Protein AF-A0A1X7UZT6-F1 (afdb_monomer_lite)

Secondary structure (DSSP, 8-state):
--PPPHHHHHHHHHHHHHHHHHHHHHHHHHHHHHHHHHHHHHHHHHHTT-----------STHHHHHHHHHHHHHHHHHHHHSTT--HHHHHHTS-HHHHHHHHHHHHHHHHHHHHHHHHHHSS-TTTSGGG-PPP-------TTS-HHHHHHHHHHHHHHHHH---

Sequence (167 aa):
MEGETMEEAFRHHREASIRSIENHFNKLQKLLEAERNCKKIVDARNEAGFTEELPDNKEDDEPELLGEIMEAVADIADMHINVPNLTLEQREAMLNVDQKKIFDKIKSHFISQKEHEDLLENESSRLLGLDNIKPLRMFISGVGGTGKLFLIEAIKCLVDDMASKKW

Radius of gyration: 27.35 Å; chains: 1; bounding box: 66×52×62 Å

Organism: Amphimedon queenslandica (NCBI:txid400682)

Structure (mmCIF, N/CA/C/O backbone):
data_AF-A0A1X7UZT6-F1
#
_entry.id   AF-A0A1X7UZT6-F1
#
loop_
_atom_site.group_PDB
_atom_site.id
_atom_site.type_symbol
_atom_site.label_atom_id
_atom_site.label_alt_id
_atom_site.label_comp_id
_atom_site.label_asym_id
_atom_site.label_entity_id
_atom_site.label_seq_id
_atom_site.pdbx_PDB_ins_code
_atom_site.Cartn_x
_atom_site.Cartn_y
_atom_site.Cartn_z
_atom_site.occupancy
_atom_site.B_iso_or_equiv
_atom_site.auth_seq_id
_atom_site.auth_comp_id
_atom_site.auth_asym_id
_atom_site.auth_atom_id
_atom_site.pdbx_PDB_model_num
ATOM 1 N N . MET A 1 1 ? -41.193 -18.472 28.430 1.00 48.81 1 MET A N 1
ATOM 2 C CA . MET A 1 1 ? -40.042 -18.299 27.527 1.00 48.81 1 MET A CA 1
ATOM 3 C C . MET A 1 1 ? -38.949 -19.162 28.127 1.00 48.81 1 MET A C 1
ATOM 5 O O . MET A 1 1 ? -38.377 -18.765 29.133 1.00 48.81 1 MET A O 1
ATOM 9 N N . GLU A 1 2 ? -38.812 -20.402 27.661 1.00 57.62 2 GLU A N 1
ATOM 10 C CA . GLU A 1 2 ? -37.729 -21.285 28.112 1.00 57.62 2 GLU A CA 1
ATOM 11 C C . GLU A 1 2 ? -36.440 -20.755 27.485 1.00 57.62 2 GLU A C 1
ATOM 13 O O . GLU A 1 2 ? -36.301 -20.734 26.265 1.00 57.62 2 GLU A O 1
ATOM 18 N N . GLY A 1 3 ? -35.577 -20.178 28.321 1.00 73.38 3 GLY A N 1
ATOM 19 C CA . GLY A 1 3 ? -34.262 -19.710 27.906 1.00 73.38 3 GLY A CA 1
ATOM 20 C C . GLY A 1 3 ? -33.333 -20.894 27.666 1.00 73.38 3 GLY A C 1
ATOM 21 O O . GLY A 1 3 ? -33.467 -21.931 28.312 1.00 73.38 3 GLY A O 1
ATOM 22 N N . GLU A 1 4 ? -32.402 -20.716 26.735 1.00 79.75 4 GLU A N 1
ATOM 23 C CA . GLU A 1 4 ? -31.349 -21.680 26.435 1.00 79.75 4 GLU A CA 1
ATOM 24 C C . GLU A 1 4 ? -30.581 -22.056 27.711 1.00 79.75 4 GLU A C 1
ATOM 26 O O . GLU A 1 4 ? -30.161 -21.188 28.486 1.00 79.75 4 GLU A O 1
ATOM 31 N N . THR A 1 5 ? -30.420 -23.357 27.952 1.00 87.62 5 THR A N 1
ATOM 32 C CA . THR A 1 5 ? -29.678 -23.838 29.118 1.00 87.62 5 THR A CA 1
ATOM 33 C C . THR A 1 5 ? -28.177 -23.603 28.927 1.00 87.62 5 THR A C 1
ATOM 35 O O . THR A 1 5 ? -27.663 -23.592 27.808 1.00 87.62 5 THR A O 1
ATOM 38 N N . MET A 1 6 ? -27.425 -23.437 30.019 1.00 87.62 6 MET A N 1
ATOM 39 C CA . MET A 1 6 ? -25.965 -23.252 29.945 1.00 87.62 6 MET A CA 1
ATOM 40 C C . MET A 1 6 ? -25.275 -24.401 29.182 1.00 87.62 6 MET A C 1
ATOM 42 O O . MET A 1 6 ? -24.295 -24.185 28.470 1.00 87.62 6 MET A O 1
ATOM 46 N N . GLU A 1 7 ? -25.809 -25.617 29.290 1.00 87.62 7 GLU A N 1
ATOM 47 C CA . GLU A 1 7 ? -25.311 -26.803 28.590 1.00 87.62 7 GLU A CA 1
ATOM 48 C C . GLU A 1 7 ? -25.601 -26.770 27.081 1.00 87.62 7 GLU A C 1
ATOM 50 O O . GLU A 1 7 ? -24.761 -27.217 26.296 1.00 87.62 7 GLU A O 1
ATOM 55 N N . GLU A 1 8 ? -26.741 -26.211 26.657 1.00 91.50 8 GLU A N 1
ATOM 56 C CA . GLU A 1 8 ? -27.024 -25.919 25.243 1.00 91.50 8 GLU A CA 1
ATOM 57 C C . GLU A 1 8 ? -26.002 -24.940 24.665 1.00 91.50 8 GLU A C 1
ATOM 59 O O . GLU A 1 8 ? -25.386 -25.234 23.639 1.00 91.50 8 GLU A O 1
ATOM 64 N N . ALA A 1 9 ? -25.766 -23.821 25.354 1.00 88.19 9 ALA A N 1
ATOM 65 C CA . ALA A 1 9 ? -24.875 -22.776 24.864 1.00 88.19 9 ALA A CA 1
ATOM 66 C C . ALA A 1 9 ? -23.437 -23.302 24.687 1.00 88.19 9 ALA A C 1
ATOM 68 O O . ALA A 1 9 ? -22.784 -23.059 23.665 1.00 88.19 9 ALA A O 1
ATOM 69 N N . PHE A 1 10 ? -22.952 -24.103 25.644 1.00 90.88 10 PHE A N 1
ATOM 70 C CA . PHE A 1 10 ? -21.650 -24.771 25.542 1.00 90.88 10 PHE A CA 1
ATOM 71 C C . PHE A 1 10 ? -21.593 -25.788 24.396 1.00 90.88 10 PHE A C 1
ATOM 73 O O . PHE A 1 10 ? -20.589 -25.859 23.679 1.00 90.88 10 PHE A O 1
ATOM 80 N N . ARG A 1 11 ? -22.663 -26.566 24.192 1.00 94.38 11 ARG A N 1
ATOM 81 C CA . ARG A 1 11 ? -22.772 -27.517 23.078 1.00 94.38 11 ARG A CA 1
ATOM 82 C C . ARG A 1 11 ? -22.716 -26.793 21.731 1.00 94.38 11 ARG A C 1
ATOM 84 O O . ARG A 1 11 ? -21.903 -27.169 20.886 1.00 94.38 11 ARG A O 1
ATOM 91 N N . HIS A 1 12 ? -23.479 -25.717 21.558 1.00 93.06 12 HIS A N 1
ATOM 92 C CA . HIS A 1 12 ? -23.482 -24.927 20.326 1.00 93.06 12 HIS A CA 1
ATOM 93 C C . HIS A 1 12 ? -22.129 -24.269 20.037 1.00 93.06 12 HIS A C 1
ATOM 95 O O . HIS A 1 12 ? -21.656 -24.311 18.897 1.00 93.06 12 HIS A O 1
ATOM 101 N N . HIS A 1 13 ? -21.458 -23.733 21.060 1.00 93.62 13 HIS A N 1
ATOM 102 C CA . HIS A 1 13 ? -20.110 -23.183 20.912 1.00 93.62 13 HIS A CA 1
ATOM 103 C C . HIS A 1 13 ? -19.093 -24.248 20.471 1.00 93.62 13 HIS A C 1
ATOM 105 O O . HIS A 1 13 ? -18.277 -24.014 19.571 1.00 93.62 13 HIS A O 1
ATOM 111 N N . ARG A 1 14 ? -19.167 -25.448 21.062 1.00 94.44 14 ARG A N 1
ATOM 112 C CA . ARG A 1 14 ? -18.297 -26.573 20.703 1.00 94.44 14 ARG A CA 1
ATOM 113 C C . ARG A 1 14 ? -18.527 -27.024 19.262 1.00 94.44 14 ARG A C 1
ATOM 115 O O . ARG A 1 14 ? -17.563 -27.210 18.526 1.00 94.44 14 ARG A O 1
ATOM 122 N N . GLU A 1 15 ? -19.778 -27.149 18.834 1.00 95.31 15 GLU A N 1
ATOM 123 C CA . GLU A 1 15 ? -20.117 -27.511 17.454 1.00 95.31 15 GLU A CA 1
ATOM 124 C C . GLU A 1 15 ? -19.663 -26.458 16.439 1.00 95.31 15 GLU A C 1
ATOM 126 O O . GLU A 1 15 ? -19.127 -26.803 15.388 1.00 95.31 15 GLU A O 1
ATOM 131 N N . ALA A 1 16 ? -19.843 -25.169 16.742 1.00 94.00 16 ALA A N 1
ATOM 132 C CA . ALA A 1 16 ? -19.358 -24.089 15.886 1.00 94.00 16 ALA A CA 1
ATOM 133 C C . ALA A 1 16 ? -17.827 -24.120 15.749 1.00 94.00 16 ALA A C 1
ATOM 135 O O . ALA A 1 16 ? -17.299 -23.960 14.647 1.00 94.00 16 ALA A O 1
ATOM 136 N N . SER A 1 17 ? -17.125 -24.402 16.848 1.00 92.19 17 SER A N 1
ATOM 137 C CA . SER A 1 17 ? -15.667 -24.540 16.862 1.00 92.19 17 SER A CA 1
ATOM 138 C C . SER A 1 17 ? -15.197 -25.733 16.024 1.00 92.19 17 SER A C 1
ATOM 140 O O . SER A 1 17 ? -14.279 -25.587 15.220 1.00 92.19 17 SER A O 1
ATOM 142 N N . ILE A 1 18 ? -15.865 -26.887 16.135 1.00 95.12 18 ILE A N 1
ATOM 143 C CA . ILE A 1 18 ? -15.567 -28.080 15.322 1.00 95.12 18 ILE A CA 1
ATOM 144 C C . ILE A 1 18 ? -15.777 -27.785 13.832 1.00 95.12 18 ILE A C 1
ATOM 146 O O . ILE A 1 18 ? -14.870 -28.017 13.036 1.00 95.12 18 ILE A O 1
ATOM 150 N N . ARG A 1 19 ? -16.917 -27.186 13.462 1.00 95.38 19 ARG A N 1
ATOM 151 C CA . ARG A 1 19 ? -17.209 -26.805 12.068 1.00 95.38 19 ARG A CA 1
ATOM 152 C C . ARG A 1 19 ? -16.162 -25.847 11.495 1.00 95.38 19 ARG A C 1
ATOM 154 O O . ARG A 1 19 ? -15.776 -25.962 10.332 1.00 95.38 19 ARG A O 1
ATOM 161 N N . SER A 1 20 ? -15.690 -24.900 12.306 1.00 92.31 20 SER A N 1
ATOM 162 C CA . SER A 1 20 ? -14.619 -23.982 11.913 1.00 92.31 20 SER A CA 1
ATOM 163 C C . SER A 1 20 ? -13.317 -24.738 11.621 1.00 92.31 20 SER A C 1
ATOM 165 O O . SER A 1 20 ? -12.722 -24.560 10.555 1.00 92.31 20 SER A O 1
ATOM 167 N N . ILE A 1 21 ? -12.914 -25.646 12.517 1.00 95.00 21 ILE A N 1
ATOM 168 C CA . ILE A 1 21 ? -11.703 -26.467 12.363 1.00 95.00 21 ILE A CA 1
ATOM 169 C C . ILE A 1 21 ? -11.785 -27.342 11.107 1.00 95.00 21 ILE A C 1
ATOM 171 O O . ILE A 1 21 ? -10.839 -27.360 10.321 1.00 95.00 21 ILE A O 1
ATOM 175 N N . GLU A 1 22 ? -12.913 -28.013 10.870 1.00 96.00 22 GLU A N 1
ATOM 176 C CA . GLU A 1 22 ? -13.129 -28.835 9.670 1.00 96.00 22 GLU A CA 1
ATOM 177 C C . GLU A 1 22 ? -13.001 -28.014 8.381 1.00 96.00 22 GLU A C 1
ATOM 179 O O . GLU A 1 22 ? -12.362 -28.440 7.417 1.00 96.00 22 GLU A O 1
ATOM 184 N N . ASN A 1 23 ? -13.546 -26.796 8.364 1.00 94.62 23 ASN A N 1
ATOM 185 C CA . ASN A 1 23 ? -13.421 -25.902 7.218 1.00 94.62 23 ASN A CA 1
ATOM 186 C C . ASN A 1 23 ? -11.959 -25.498 6.960 1.00 94.62 23 ASN A C 1
ATOM 188 O O . ASN A 1 23 ? -11.495 -25.522 5.817 1.00 94.62 23 ASN A O 1
ATOM 192 N N . HIS A 1 24 ? -11.211 -25.150 8.010 1.00 95.50 24 HIS A N 1
ATOM 193 C CA . HIS A 1 24 ? -9.784 -24.847 7.890 1.00 95.50 24 HIS A CA 1
ATOM 194 C C . HIS A 1 24 ? -8.982 -26.059 7.406 1.00 95.50 24 HIS A C 1
ATOM 196 O O . HIS A 1 24 ? -8.153 -25.923 6.504 1.00 95.50 24 HIS A O 1
ATOM 202 N N . PHE A 1 25 ? -9.276 -27.246 7.932 1.00 95.19 25 PHE A N 1
ATOM 203 C CA . PHE A 1 25 ? -8.637 -28.491 7.522 1.00 95.19 25 PHE A CA 1
ATOM 204 C C . PHE A 1 25 ? -8.870 -28.797 6.035 1.00 95.19 25 PHE A C 1
ATOM 206 O O . PHE A 1 25 ? -7.917 -29.065 5.304 1.00 95.19 25 PHE A O 1
ATOM 213 N N . ASN A 1 26 ? -10.101 -28.637 5.544 1.00 96.56 26 ASN A N 1
ATOM 214 C CA . ASN A 1 26 ? -10.427 -28.822 4.126 1.00 96.56 26 ASN A CA 1
ATOM 215 C C . ASN A 1 26 ? -9.677 -27.838 3.210 1.00 96.56 26 ASN A C 1
ATOM 217 O O . ASN A 1 26 ? -9.270 -28.198 2.104 1.00 96.56 26 ASN A O 1
ATOM 221 N N . LYS A 1 27 ? -9.465 -26.589 3.650 1.00 95.88 27 LYS A N 1
ATOM 222 C CA . LYS A 1 27 ? -8.655 -25.612 2.900 1.00 95.88 27 LYS A CA 1
ATOM 223 C C . LYS A 1 27 ? -7.185 -26.026 2.840 1.00 95.88 27 LYS A C 1
ATOM 225 O O . LYS A 1 27 ? -6.583 -25.946 1.772 1.00 95.88 27 LYS A O 1
ATOM 230 N N . LEU A 1 28 ? -6.628 -26.504 3.954 1.00 95.81 28 LEU A N 1
ATOM 231 C CA . LEU A 1 28 ? -5.251 -27.001 4.009 1.00 95.81 28 LEU A CA 1
ATOM 232 C C . LEU A 1 28 ? -5.049 -28.229 3.114 1.00 95.81 28 LEU A C 1
ATOM 234 O O . LEU A 1 28 ? -4.042 -28.308 2.418 1.00 95.81 28 LEU A O 1
ATOM 238 N N . GLN A 1 29 ? -6.021 -29.143 3.054 1.00 96.75 29 GLN A N 1
ATOM 239 C CA . GLN A 1 29 ? -5.960 -30.286 2.137 1.00 96.75 29 GLN A CA 1
ATOM 240 C C . GLN A 1 29 ? -5.887 -29.852 0.667 1.00 96.75 29 GLN A C 1
ATOM 242 O O . GLN A 1 29 ? -5.052 -30.361 -0.078 1.00 96.75 29 GLN A O 1
ATOM 247 N N . LYS A 1 30 ? -6.699 -28.867 0.259 1.00 97.00 30 LYS A N 1
ATOM 248 C CA . LYS A 1 30 ? -6.659 -28.322 -1.110 1.00 97.00 30 LYS A CA 1
ATOM 249 C C . LYS A 1 30 ? -5.322 -27.651 -1.435 1.00 97.00 30 LYS A C 1
ATOM 251 O O . LYS A 1 30 ? -4.828 -27.797 -2.549 1.00 97.00 30 LYS A O 1
ATOM 256 N N . LEU A 1 31 ? -4.730 -26.939 -0.473 1.00 96.75 31 LEU A N 1
ATOM 257 C CA . LEU A 1 31 ? -3.403 -26.334 -0.635 1.00 96.75 31 LEU A CA 1
ATOM 258 C C . LEU A 1 31 ? -2.313 -27.396 -0.802 1.00 96.75 31 LEU A C 1
ATOM 260 O O . LEU A 1 31 ? -1.492 -27.282 -1.707 1.00 96.75 31 LEU A O 1
ATOM 264 N N . LEU A 1 32 ? -2.346 -28.454 0.010 1.00 96.06 32 LEU A N 1
ATOM 265 C CA . LEU A 1 32 ? -1.390 -29.558 -0.083 1.00 96.06 32 LEU A CA 1
ATOM 266 C C . LEU A 1 32 ? -1.486 -30.287 -1.433 1.00 96.06 32 LEU A C 1
ATOM 268 O O . LEU A 1 32 ? -0.485 -30.731 -1.992 1.00 96.06 32 LEU A O 1
ATOM 272 N N . GLU A 1 33 ? -2.693 -30.411 -1.981 1.00 97.44 33 GLU A N 1
ATOM 273 C CA . GLU A 1 33 ? -2.894 -30.988 -3.308 1.00 97.44 33 GLU A CA 1
ATOM 274 C C . GLU A 1 33 ? -2.361 -30.080 -4.425 1.00 97.44 33 GLU A C 1
ATOM 276 O O . GLU A 1 33 ? -1.687 -30.562 -5.337 1.00 97.44 33 GLU A O 1
ATOM 281 N N . ALA A 1 34 ? -2.572 -28.765 -4.319 1.00 95.31 34 ALA A N 1
ATOM 282 C CA . ALA A 1 34 ? -1.988 -27.795 -5.243 1.00 95.31 34 ALA A CA 1
ATOM 283 C C . ALA A 1 34 ? -0.449 -27.821 -5.207 1.00 95.31 34 ALA A C 1
ATOM 285 O O . ALA A 1 34 ? 0.183 -27.853 -6.260 1.00 95.31 34 ALA A O 1
ATOM 286 N N . GLU A 1 35 ? 0.155 -27.896 -4.019 1.00 96.69 35 GLU A N 1
ATOM 287 C CA . GLU A 1 35 ? 1.607 -28.013 -3.848 1.00 96.69 35 GLU A CA 1
ATOM 288 C C . GLU A 1 35 ? 2.162 -29.269 -4.538 1.00 96.69 35 GLU A C 1
ATOM 290 O O . GLU A 1 35 ? 3.127 -29.194 -5.304 1.00 96.69 35 GLU A O 1
ATOM 295 N N . ARG A 1 36 ? 1.515 -30.425 -4.339 1.00 97.12 36 ARG A N 1
ATOM 296 C CA . ARG A 1 36 ? 1.894 -31.677 -5.016 1.00 97.12 36 ARG A CA 1
ATOM 297 C C . ARG A 1 36 ? 1.790 -31.563 -6.533 1.00 97.12 36 ARG A C 1
ATOM 299 O O . ARG A 1 36 ? 2.636 -32.110 -7.237 1.00 97.12 36 ARG A O 1
ATOM 306 N N . ASN A 1 37 ? 0.773 -30.871 -7.041 1.00 96.06 37 ASN A N 1
ATOM 307 C CA . ASN A 1 37 ? 0.610 -30.659 -8.476 1.00 96.06 37 ASN A CA 1
ATOM 308 C C . ASN A 1 37 ? 1.702 -29.741 -9.040 1.00 96.06 37 ASN A C 1
ATOM 310 O O . ASN A 1 37 ? 2.290 -30.078 -10.065 1.00 96.06 37 ASN A O 1
ATOM 314 N N . CYS A 1 38 ? 2.049 -28.651 -8.347 1.00 93.12 38 CYS A N 1
ATOM 315 C CA . CYS A 1 38 ? 3.181 -27.799 -8.723 1.00 93.12 38 CYS A CA 1
ATOM 316 C C . CYS A 1 38 ? 4.492 -28.589 -8.756 1.00 93.12 38 CYS A C 1
ATOM 318 O O . CYS A 1 38 ? 5.248 -28.480 -9.718 1.00 93.12 38 CYS A O 1
ATOM 320 N N . LYS A 1 39 ? 4.733 -29.435 -7.749 1.00 95.06 39 LYS A N 1
ATOM 321 C CA . LYS A 1 39 ? 5.928 -30.281 -7.703 1.00 95.06 39 LYS A CA 1
ATOM 322 C C . LYS A 1 39 ? 6.024 -31.215 -8.912 1.00 95.06 39 LYS A C 1
ATOM 324 O O . LYS A 1 39 ? 7.064 -31.247 -9.553 1.00 95.06 39 LYS A O 1
ATOM 329 N N . LYS A 1 40 ? 4.928 -31.882 -9.294 1.00 95.19 40 LYS A N 1
ATOM 330 C CA . LYS A 1 40 ? 4.894 -32.725 -10.506 1.00 95.19 40 LYS A CA 1
ATOM 331 C C . LYS A 1 40 ? 5.237 -31.949 -11.779 1.00 95.19 40 LYS A C 1
ATOM 333 O O . LYS A 1 40 ? 5.902 -32.495 -12.648 1.00 95.19 40 LYS A O 1
ATOM 338 N N . ILE A 1 41 ? 4.786 -30.698 -11.900 1.00 92.19 41 ILE A N 1
ATOM 339 C CA . ILE A 1 41 ? 5.097 -29.845 -13.059 1.00 92.19 41 ILE A CA 1
ATOM 340 C C . ILE A 1 41 ? 6.588 -29.495 -13.085 1.00 92.19 41 ILE A C 1
ATOM 342 O O . ILE A 1 41 ? 7.212 -29.557 -14.141 1.00 92.19 41 ILE A O 1
ATOM 346 N N . VAL A 1 42 ? 7.161 -29.146 -11.931 1.00 88.69 42 VAL A N 1
ATOM 347 C CA . VAL A 1 42 ? 8.595 -28.846 -11.806 1.00 88.69 42 VAL A CA 1
ATOM 348 C C . VAL A 1 42 ? 9.438 -30.078 -12.125 1.00 88.69 42 VAL A C 1
ATOM 350 O O . VAL A 1 42 ? 10.370 -29.984 -12.919 1.00 88.69 42 VAL A O 1
ATOM 353 N N . ASP A 1 43 ? 9.081 -31.234 -11.569 1.00 92.56 43 ASP A N 1
ATOM 354 C CA . ASP A 1 43 ? 9.783 -32.493 -11.814 1.00 92.56 43 ASP A CA 1
ATOM 355 C C . ASP A 1 43 ? 9.701 -32.876 -13.303 1.00 92.56 43 ASP A C 1
ATOM 357 O O . ASP A 1 43 ? 10.728 -33.139 -13.922 1.00 92.56 43 ASP A O 1
ATOM 361 N N . ALA A 1 44 ? 8.518 -32.779 -13.924 1.00 90.00 44 ALA A N 1
ATOM 362 C CA . ALA A 1 44 ? 8.343 -33.036 -15.355 1.00 90.00 44 ALA A CA 1
ATOM 363 C C . ALA A 1 44 ? 9.134 -32.060 -16.244 1.00 90.00 44 ALA A C 1
ATOM 365 O O . ALA A 1 44 ? 9.669 -32.470 -17.270 1.00 90.00 44 ALA A O 1
ATOM 366 N N . ARG A 1 45 ? 9.245 -30.778 -15.865 1.00 85.44 45 ARG A N 1
ATOM 367 C CA . ARG A 1 45 ? 10.081 -29.792 -16.576 1.00 85.44 45 ARG A CA 1
ATOM 368 C C . ARG A 1 45 ? 11.560 -30.175 -16.523 1.00 85.44 45 ARG A C 1
ATOM 370 O O . ARG A 1 45 ? 12.250 -30.069 -17.534 1.00 85.44 45 ARG A O 1
ATOM 377 N N . ASN A 1 46 ? 12.027 -30.603 -15.354 1.00 84.38 46 ASN A N 1
ATOM 378 C CA . ASN A 1 46 ? 13.414 -31.007 -15.147 1.00 84.38 46 ASN A CA 1
ATOM 379 C C . ASN A 1 46 ? 13.731 -32.319 -15.888 1.00 84.38 46 ASN A C 1
ATOM 381 O O . ASN A 1 46 ? 14.794 -32.434 -16.490 1.00 84.38 46 ASN A O 1
ATOM 385 N N . GLU A 1 47 ? 12.803 -33.282 -15.900 1.00 85.31 47 GLU A N 1
ATOM 386 C CA . GLU A 1 47 ? 12.939 -34.542 -16.647 1.00 85.31 47 GLU A CA 1
ATOM 387 C C . GLU A 1 47 ? 12.842 -34.357 -18.167 1.00 85.31 47 GLU A C 1
ATOM 389 O O . GLU A 1 47 ? 13.537 -35.046 -18.911 1.00 85.31 47 GLU A O 1
ATOM 394 N N . ALA A 1 48 ? 12.029 -33.409 -18.646 1.00 78.06 48 ALA A N 1
ATOM 395 C CA . ALA A 1 48 ? 11.889 -33.093 -20.070 1.00 78.06 48 ALA A CA 1
ATOM 396 C C . ALA A 1 48 ? 13.144 -32.446 -20.688 1.00 78.06 48 ALA A C 1
ATOM 398 O O . ALA A 1 48 ? 13.122 -32.082 -21.862 1.00 78.06 48 ALA A O 1
ATOM 399 N N . GLY A 1 49 ? 14.233 -32.297 -19.925 1.00 60.97 49 GLY A N 1
ATOM 400 C CA . GLY A 1 49 ? 15.500 -31.803 -20.448 1.00 60.97 49 GLY A CA 1
ATOM 401 C C . GLY A 1 49 ? 15.425 -30.353 -20.913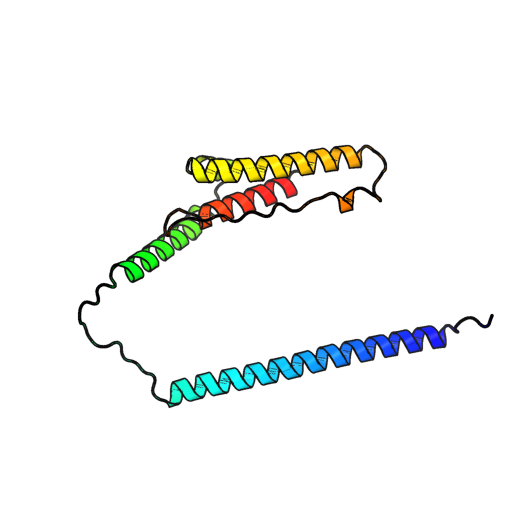 1.00 60.97 49 GLY A C 1
ATOM 402 O O . GLY A 1 49 ? 16.181 -29.974 -21.802 1.00 60.97 49 GLY A O 1
ATOM 403 N N . PHE A 1 50 ? 14.571 -29.518 -20.299 1.00 52.19 50 PHE A N 1
ATOM 404 C CA . PHE A 1 50 ? 14.678 -28.054 -20.397 1.00 52.19 50 PHE A CA 1
ATOM 405 C C . PHE A 1 50 ? 15.931 -27.550 -19.649 1.00 52.19 50 PHE A C 1
ATOM 407 O O . PHE A 1 50 ? 15.878 -26.650 -18.815 1.00 52.19 50 PHE A O 1
ATOM 414 N N . THR A 1 51 ? 17.079 -28.151 -19.945 1.00 55.50 51 THR A N 1
ATOM 415 C CA . THR A 1 51 ? 18.364 -27.477 -20.022 1.00 55.50 51 THR A CA 1
ATOM 416 C C . THR A 1 51 ? 18.392 -26.794 -21.381 1.00 55.50 51 THR A C 1
ATOM 418 O O . THR A 1 51 ? 18.999 -27.287 -22.330 1.00 55.50 51 THR A O 1
ATOM 421 N N . GLU A 1 52 ? 17.679 -25.679 -21.507 1.00 55.41 52 GLU A N 1
ATOM 422 C CA . GLU A 1 52 ? 18.091 -24.699 -22.501 1.00 55.41 52 GLU A CA 1
ATOM 423 C C . GLU A 1 52 ? 19.431 -24.164 -21.980 1.00 55.41 52 GLU A C 1
ATOM 425 O O . GLU A 1 52 ? 19.491 -23.250 -21.159 1.00 55.41 52 GLU A O 1
ATOM 430 N N . GLU A 1 53 ? 20.519 -24.853 -22.341 1.00 54.25 53 GLU A N 1
ATOM 431 C CA . GLU A 1 53 ? 21.807 -24.187 -22.444 1.00 54.25 53 GLU A CA 1
ATOM 432 C C . GLU A 1 53 ? 21.562 -23.012 -23.383 1.00 54.25 53 GLU A C 1
ATOM 434 O O . GLU A 1 53 ? 21.129 -23.203 -24.523 1.00 54.25 53 GLU A O 1
ATOM 439 N N . LEU A 1 54 ? 21.735 -21.803 -22.846 1.00 56.47 54 LEU A N 1
ATOM 440 C CA . LEU A 1 54 ? 21.634 -20.560 -23.596 1.00 56.47 54 LEU A CA 1
ATOM 441 C C . LEU A 1 54 ? 22.364 -20.738 -24.936 1.00 56.47 54 LEU A C 1
ATOM 443 O O . LEU A 1 54 ? 23.526 -21.160 -24.920 1.00 56.47 54 LEU A O 1
ATOM 447 N N . PRO A 1 55 ? 21.719 -20.464 -26.083 1.00 53.75 55 PRO A N 1
ATOM 448 C CA . PRO A 1 55 ? 22.404 -20.547 -27.357 1.00 53.75 55 PRO A CA 1
ATOM 449 C C . PRO A 1 55 ? 23.578 -19.567 -27.340 1.00 53.75 55 PRO A C 1
ATOM 451 O O . PRO A 1 55 ? 23.410 -18.374 -27.095 1.00 53.75 55 PRO A O 1
ATOM 454 N N . ASP A 1 56 ? 24.767 -20.110 -27.583 1.00 52.88 56 ASP A N 1
ATOM 455 C CA . ASP A 1 56 ? 26.024 -19.382 -27.698 1.00 52.88 56 ASP A CA 1
ATOM 456 C C . ASP A 1 56 ? 25.868 -1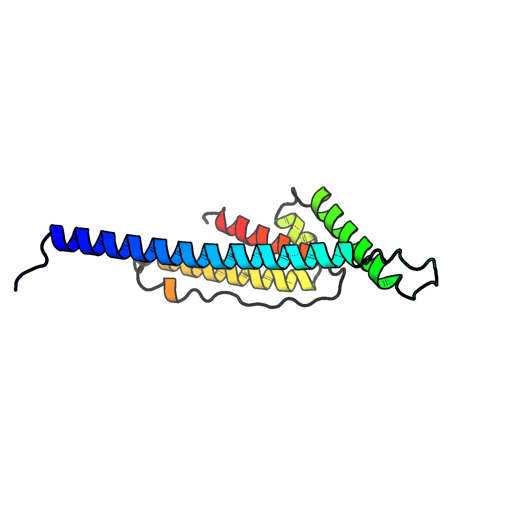8.302 -28.789 1.00 52.88 56 ASP A C 1
ATOM 458 O O . ASP A 1 56 ? 25.773 -18.587 -29.984 1.00 52.88 56 ASP A O 1
ATOM 462 N N . ASN A 1 57 ? 25.779 -17.056 -28.331 1.00 61.31 57 ASN A N 1
ATOM 463 C CA . ASN A 1 57 ? 26.147 -15.812 -28.998 1.00 61.31 57 ASN A CA 1
ATOM 464 C C . ASN A 1 57 ? 25.674 -15.682 -30.452 1.00 61.31 57 ASN A C 1
ATOM 466 O O . ASN A 1 57 ? 26.427 -15.871 -31.413 1.00 61.31 57 ASN A O 1
ATOM 470 N N . LYS A 1 58 ? 24.460 -15.171 -30.623 1.00 56.88 58 LYS A N 1
ATOM 471 C CA . LYS A 1 58 ? 24.299 -14.050 -31.550 1.00 56.88 58 LYS A CA 1
ATOM 472 C C . LYS A 1 58 ? 23.880 -12.877 -30.696 1.00 56.88 58 LYS A C 1
ATOM 474 O O . LYS A 1 58 ? 22.982 -13.056 -29.886 1.00 56.88 58 LYS A O 1
ATOM 479 N N . GLU A 1 59 ? 24.622 -11.775 -30.803 1.00 56.41 59 GLU A N 1
ATOM 480 C CA . GLU A 1 59 ? 24.306 -10.493 -30.172 1.00 56.41 59 GLU A CA 1
ATOM 481 C C . GLU A 1 59 ? 22.835 -10.196 -30.449 1.00 56.41 59 GLU A C 1
ATOM 483 O O . GLU A 1 59 ? 22.466 -9.793 -31.549 1.00 56.41 59 GLU A O 1
ATOM 488 N N . ASP A 1 60 ? 22.002 -10.545 -29.476 1.00 48.47 60 ASP A N 1
ATOM 489 C CA . ASP A 1 60 ? 20.617 -10.145 -29.433 1.00 48.47 60 ASP A CA 1
ATOM 490 C C . ASP A 1 60 ? 20.645 -8.674 -29.041 1.00 48.47 60 ASP A C 1
ATOM 492 O O . ASP A 1 60 ? 21.450 -8.268 -28.194 1.00 48.47 60 ASP A O 1
ATOM 496 N N . ASP A 1 61 ? 19.771 -7.877 -29.639 1.00 56.41 61 ASP A N 1
ATOM 497 C CA . ASP A 1 61 ? 19.604 -6.449 -29.352 1.00 56.41 61 ASP A CA 1
ATOM 498 C C . ASP A 1 61 ? 19.017 -6.207 -27.935 1.00 56.41 61 ASP A C 1
ATOM 500 O O . ASP A 1 61 ? 18.402 -5.183 -27.654 1.00 56.41 61 ASP A O 1
ATOM 504 N N . GLU A 1 62 ? 19.258 -7.129 -26.997 1.00 54.91 62 GLU A N 1
ATOM 505 C CA . GLU A 1 62 ? 18.890 -7.087 -25.588 1.00 54.91 62 GLU A CA 1
ATOM 506 C C . GLU A 1 62 ? 19.995 -6.574 -24.614 1.00 54.91 62 GLU A C 1
ATOM 508 O O . GLU A 1 62 ? 19.986 -6.951 -23.438 1.00 54.91 62 GLU A O 1
ATOM 513 N N . PRO A 1 63 ? 20.942 -5.673 -24.987 1.00 54.22 63 PRO A N 1
ATOM 514 C CA . PRO A 1 63 ? 21.701 -4.915 -23.989 1.00 54.22 63 PRO A CA 1
ATOM 515 C C . PRO A 1 63 ? 20.803 -4.058 -23.087 1.00 54.22 63 PRO A C 1
ATOM 517 O O . PRO A 1 63 ? 21.188 -3.765 -21.957 1.00 54.22 63 PRO A O 1
ATOM 520 N N . GLU A 1 64 ? 19.621 -3.650 -23.568 1.00 59.62 64 GLU A N 1
ATOM 521 C CA . GLU A 1 64 ? 18.704 -2.783 -22.819 1.00 59.62 64 GLU A CA 1
ATOM 522 C C . GLU A 1 64 ? 18.107 -3.495 -21.603 1.00 59.62 64 GLU A C 1
ATOM 524 O O . GLU A 1 64 ? 18.179 -2.951 -20.507 1.00 59.62 64 GLU A O 1
ATOM 529 N N . LEU A 1 65 ? 17.615 -4.734 -21.727 1.00 62.38 65 LEU A N 1
ATOM 530 C CA . LEU A 1 65 ? 16.981 -5.417 -20.591 1.00 62.38 65 LEU A CA 1
ATOM 531 C C . LEU A 1 65 ? 18.003 -5.833 -19.526 1.00 62.38 65 LEU A C 1
ATOM 533 O O . LEU A 1 65 ? 17.761 -5.674 -18.331 1.00 62.38 65 LEU A O 1
ATOM 537 N N . LEU A 1 66 ? 19.161 -6.355 -19.942 1.00 64.62 66 LEU A N 1
ATOM 538 C CA . LEU A 1 66 ? 20.223 -6.722 -19.006 1.00 64.62 66 LEU A CA 1
ATOM 539 C C . LEU A 1 66 ? 20.831 -5.478 -18.344 1.00 64.62 66 LEU A C 1
ATOM 541 O O . LEU A 1 66 ? 21.095 -5.502 -17.142 1.00 64.62 66 LEU A O 1
ATOM 545 N N . GLY A 1 67 ? 20.996 -4.388 -19.100 1.00 72.12 67 GLY A N 1
ATOM 546 C CA . GLY A 1 67 ? 21.397 -3.084 -18.577 1.00 72.12 67 GLY A CA 1
ATOM 547 C C . GLY A 1 67 ? 20.400 -2.549 -17.550 1.00 72.12 67 GLY A C 1
ATOM 548 O O . GLY A 1 67 ? 20.805 -2.202 -16.443 1.00 72.12 67 GLY A O 1
ATOM 549 N N . GLU A 1 68 ? 19.103 -2.590 -17.858 1.00 69.12 68 GLU A N 1
ATOM 550 C CA . GLU A 1 68 ? 18.020 -2.194 -16.949 1.00 69.12 68 GLU A CA 1
ATOM 551 C C . GLU A 1 68 ? 17.965 -3.066 -15.685 1.00 69.12 68 GLU A C 1
ATOM 553 O O . GLU A 1 68 ? 17.739 -2.555 -14.587 1.00 69.12 68 GLU A O 1
ATOM 558 N N . ILE A 1 69 ? 18.194 -4.380 -15.801 1.00 71.19 69 ILE A N 1
ATOM 559 C CA . ILE A 1 69 ? 18.245 -5.294 -14.650 1.00 71.19 69 ILE A CA 1
ATOM 560 C C . ILE A 1 69 ? 19.471 -4.995 -13.788 1.00 71.19 69 ILE A C 1
ATOM 562 O O . ILE A 1 69 ? 19.357 -4.948 -12.564 1.00 71.19 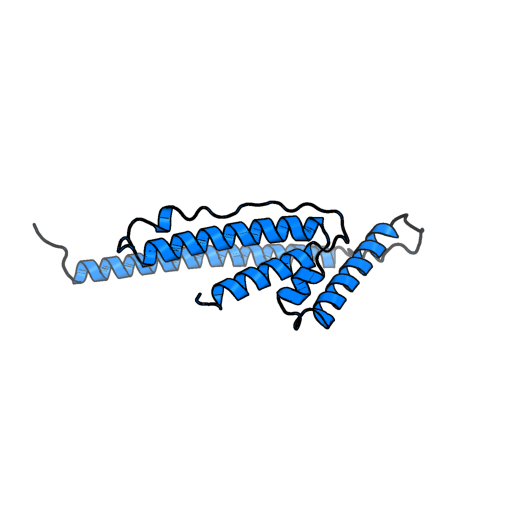69 ILE A O 1
ATOM 566 N N . MET A 1 70 ? 20.637 -4.783 -14.396 1.00 74.38 70 MET A N 1
ATOM 567 C CA . MET A 1 70 ? 21.859 -4.449 -13.664 1.00 74.38 70 MET A CA 1
ATOM 568 C C . MET A 1 70 ? 21.753 -3.084 -12.981 1.00 74.38 70 MET A C 1
ATOM 570 O O . MET A 1 70 ? 22.187 -2.956 -11.838 1.00 74.38 70 MET A O 1
ATOM 574 N N . GLU A 1 71 ? 21.132 -2.099 -13.628 1.00 76.19 71 GLU A N 1
ATOM 575 C CA . GLU A 1 71 ? 20.848 -0.785 -13.050 1.00 76.19 71 GLU A CA 1
ATOM 576 C C . GLU A 1 71 ? 19.845 -0.897 -11.896 1.00 76.19 71 GLU A C 1
ATOM 578 O O . GLU A 1 71 ? 20.119 -0.412 -10.804 1.00 76.19 71 GLU A O 1
ATOM 583 N N . ALA A 1 72 ? 18.752 -1.651 -12.057 1.00 70.00 72 ALA A N 1
ATOM 584 C CA . ALA A 1 72 ? 17.800 -1.903 -10.976 1.00 70.00 72 ALA A CA 1
ATOM 585 C C . ALA A 1 72 ? 18.431 -2.663 -9.793 1.00 70.00 72 ALA A C 1
ATOM 587 O O . ALA A 1 72 ? 18.110 -2.390 -8.637 1.00 70.00 72 ALA A O 1
ATOM 588 N N . VAL A 1 73 ? 19.336 -3.612 -10.050 1.00 69.81 73 VAL A N 1
ATOM 589 C CA . VAL A 1 73 ? 20.083 -4.333 -9.006 1.00 69.81 73 VAL A CA 1
ATOM 590 C C . VAL A 1 73 ? 21.087 -3.412 -8.313 1.00 69.81 73 VAL A C 1
ATOM 592 O O . VAL A 1 73 ? 21.227 -3.496 -7.093 1.00 69.81 73 VAL A O 1
ATOM 595 N N . ALA A 1 74 ? 21.747 -2.514 -9.050 1.00 72.00 74 ALA A N 1
ATOM 596 C CA . ALA A 1 74 ? 22.631 -1.498 -8.488 1.00 72.00 74 ALA A CA 1
ATOM 597 C C . ALA A 1 74 ? 21.852 -0.480 -7.640 1.00 72.00 74 ALA A C 1
ATOM 599 O O . ALA A 1 74 ? 22.268 -0.207 -6.519 1.00 72.00 74 ALA A O 1
ATOM 600 N N . ASP A 1 75 ? 20.685 -0.023 -8.098 1.00 70.06 75 ASP A N 1
ATOM 601 C CA . ASP A 1 75 ? 19.759 0.824 -7.339 1.00 70.06 75 ASP A CA 1
ATOM 602 C C . ASP A 1 75 ? 19.291 0.127 -6.053 1.00 70.06 75 ASP A C 1
ATOM 604 O O . ASP A 1 75 ? 19.262 0.729 -4.980 1.00 70.06 75 ASP A O 1
ATOM 608 N N . ILE A 1 76 ? 18.949 -1.167 -6.120 1.00 67.62 76 ILE A N 1
ATOM 609 C CA . ILE A 1 76 ? 18.550 -1.960 -4.946 1.00 67.62 76 ILE A CA 1
ATOM 610 C C . ILE A 1 76 ? 19.722 -2.134 -3.975 1.00 67.62 76 ILE A C 1
ATOM 612 O O . ILE A 1 76 ? 19.513 -2.067 -2.760 1.00 67.62 76 ILE A O 1
ATOM 616 N N . ALA A 1 77 ? 20.934 -2.368 -4.482 1.00 64.75 77 ALA A N 1
ATOM 617 C CA . ALA A 1 77 ? 22.138 -2.503 -3.671 1.00 64.75 77 ALA A CA 1
ATOM 618 C C . ALA A 1 77 ? 22.520 -1.172 -3.008 1.00 64.75 77 ALA A C 1
ATOM 620 O O . ALA A 1 77 ? 22.809 -1.156 -1.814 1.00 64.75 77 ALA A O 1
ATOM 621 N N . ASP A 1 78 ? 22.441 -0.057 -3.734 1.00 63.25 78 ASP A N 1
ATOM 622 C CA . ASP A 1 78 ? 22.680 1.285 -3.202 1.00 63.25 78 ASP A CA 1
ATOM 623 C C . ASP A 1 78 ? 21.618 1.662 -2.160 1.00 63.25 78 ASP A C 1
ATOM 625 O O . ASP A 1 78 ? 21.943 2.151 -1.076 1.00 63.25 78 ASP A O 1
ATOM 629 N N . MET A 1 79 ? 20.352 1.298 -2.397 1.00 62.75 79 MET A N 1
ATOM 630 C CA . MET A 1 79 ? 19.305 1.407 -1.384 1.00 62.75 79 MET A CA 1
ATOM 631 C C . MET A 1 79 ? 19.626 0.567 -0.135 1.00 62.75 79 MET A C 1
ATOM 633 O O . MET A 1 79 ? 19.556 1.074 0.980 1.00 62.75 79 MET A O 1
ATOM 637 N N . HIS A 1 80 ? 20.029 -0.697 -0.267 1.00 58.69 80 HIS A N 1
ATOM 638 C CA . HIS A 1 80 ? 20.322 -1.538 0.903 1.00 58.69 80 HIS A CA 1
ATOM 639 C C . HIS A 1 80 ? 21.603 -1.136 1.656 1.00 58.69 80 HIS A C 1
ATOM 641 O O . HIS A 1 80 ? 21.692 -1.396 2.857 1.00 58.69 80 HIS A O 1
ATOM 647 N N . ILE A 1 81 ? 22.570 -0.493 0.992 1.00 57.47 81 ILE A N 1
ATOM 648 C CA . ILE A 1 81 ? 23.856 -0.095 1.586 1.00 57.47 81 ILE A CA 1
ATOM 649 C C . ILE A 1 81 ? 23.804 1.328 2.178 1.00 57.47 81 ILE A C 1
ATOM 651 O O . ILE A 1 81 ? 24.363 1.543 3.254 1.00 57.47 81 ILE A O 1
ATOM 655 N N . ASN A 1 82 ? 23.100 2.282 1.550 1.00 55.28 82 ASN A N 1
ATOM 656 C CA . ASN A 1 82 ? 23.098 3.699 1.955 1.00 55.28 82 ASN A CA 1
ATOM 657 C C . ASN A 1 82 ? 21.787 4.198 2.602 1.00 55.28 82 ASN A C 1
ATOM 659 O O . ASN A 1 82 ? 21.803 5.220 3.291 1.00 55.28 82 ASN A O 1
ATOM 663 N N . VAL A 1 83 ? 20.650 3.504 2.447 1.00 52.41 83 VAL A N 1
ATOM 664 C CA . VAL A 1 83 ? 19.334 3.999 2.916 1.00 52.41 83 VAL A CA 1
ATOM 665 C C . VAL A 1 83 ? 18.917 3.620 4.350 1.00 52.41 83 VAL A C 1
ATOM 667 O O . VAL A 1 83 ? 18.089 4.358 4.893 1.00 52.41 83 VAL A O 1
ATOM 670 N N . PRO A 1 84 ? 19.435 2.592 5.060 1.00 58.06 84 PRO A N 1
ATOM 671 C CA . PRO A 1 84 ? 18.841 2.224 6.352 1.00 58.06 84 PRO A CA 1
ATOM 672 C C . PRO A 1 84 ? 19.004 3.291 7.454 1.00 58.06 84 PRO A C 1
ATOM 674 O O . PRO A 1 84 ? 18.286 3.230 8.445 1.00 58.06 84 PRO A O 1
ATOM 677 N N . ASN A 1 85 ? 19.862 4.305 7.266 1.00 68.25 85 ASN A N 1
ATOM 678 C CA . ASN A 1 85 ? 20.135 5.347 8.268 1.00 68.25 85 ASN A CA 1
ATOM 679 C C . ASN A 1 85 ? 19.724 6.774 7.860 1.00 68.25 85 ASN A C 1
ATOM 681 O O . ASN A 1 85 ? 20.016 7.716 8.597 1.00 68.25 85 ASN A O 1
ATOM 685 N N . LEU A 1 86 ? 19.077 6.965 6.706 1.00 77.19 86 LEU A N 1
ATOM 686 C CA . LEU A 1 86 ? 18.641 8.303 6.294 1.00 77.19 86 LEU A CA 1
ATOM 687 C C . LEU A 1 86 ? 17.392 8.734 7.068 1.00 77.19 86 LEU A C 1
ATOM 689 O O . LEU A 1 86 ? 16.385 8.016 7.067 1.00 77.19 86 LEU A O 1
ATOM 693 N N . THR A 1 87 ? 17.440 9.927 7.667 1.00 85.12 87 THR A N 1
ATOM 694 C CA . THR A 1 87 ? 16.277 10.554 8.311 1.00 85.12 87 THR A CA 1
ATOM 695 C C . THR A 1 87 ? 15.218 10.932 7.273 1.00 85.12 87 THR A C 1
ATOM 697 O O . THR A 1 87 ? 15.508 11.063 6.079 1.00 85.12 87 THR A O 1
ATOM 700 N N . LEU A 1 88 ? 13.975 11.144 7.717 1.00 88.12 88 LEU A N 1
ATOM 701 C CA . LEU A 1 88 ? 12.888 11.585 6.839 1.00 88.12 88 LEU A CA 1
ATOM 702 C C . LEU A 1 88 ? 13.242 12.875 6.079 1.00 88.12 88 LEU A C 1
ATOM 704 O O . LEU A 1 88 ? 12.981 12.984 4.886 1.00 88.12 88 LEU A O 1
ATOM 708 N N . GLU A 1 89 ? 13.891 13.822 6.755 1.00 88.44 89 GLU A N 1
ATOM 709 C CA . GLU A 1 89 ? 14.316 15.107 6.188 1.00 88.44 89 GLU A CA 1
ATOM 710 C C . GLU A 1 89 ? 15.371 14.926 5.092 1.00 88.44 89 GLU A C 1
ATOM 712 O O . GLU A 1 89 ? 15.292 15.556 4.038 1.00 88.44 89 GLU A O 1
ATOM 717 N N . GLN A 1 90 ? 16.336 14.027 5.312 1.00 86.88 90 GLN A N 1
ATOM 718 C CA . GLN A 1 90 ? 17.356 13.700 4.316 1.00 86.88 90 GLN A CA 1
ATOM 719 C C . GLN A 1 90 ? 16.730 13.040 3.088 1.00 86.88 90 GLN A C 1
ATOM 721 O O . GLN A 1 90 ? 17.044 13.414 1.960 1.00 86.88 90 GLN A O 1
ATOM 726 N N . ARG A 1 91 ? 15.790 12.112 3.296 1.00 88.62 91 ARG A N 1
ATOM 727 C CA . ARG A 1 91 ? 15.040 11.482 2.201 1.00 88.62 91 ARG A CA 1
ATOM 728 C C . ARG A 1 91 ? 14.232 12.512 1.419 1.00 88.62 91 ARG A C 1
ATOM 730 O O . ARG A 1 91 ? 14.261 12.481 0.196 1.00 88.62 91 ARG A O 1
ATOM 737 N N . GLU A 1 92 ? 13.571 13.447 2.103 1.00 90.44 92 GLU A N 1
ATOM 738 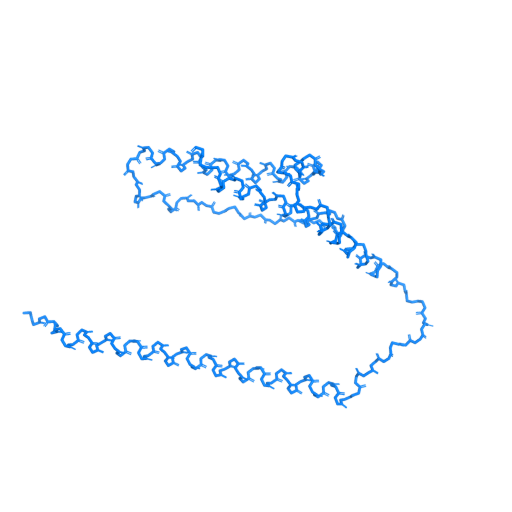C CA . GLU A 1 92 ? 12.784 14.515 1.476 1.00 90.44 92 GLU A CA 1
ATOM 739 C C . GLU A 1 92 ? 13.656 15.452 0.622 1.00 90.44 92 GLU A C 1
ATOM 741 O O . GLU A 1 92 ? 13.239 15.864 -0.462 1.00 90.44 92 GLU A O 1
ATOM 746 N N . ALA A 1 93 ? 14.873 15.762 1.078 1.00 88.56 93 ALA A N 1
ATOM 747 C CA . ALA A 1 93 ? 15.824 16.598 0.344 1.00 88.56 93 ALA A CA 1
ATOM 748 C C . ALA A 1 93 ? 16.372 15.926 -0.929 1.00 88.56 93 ALA A C 1
ATOM 750 O O . ALA A 1 93 ? 16.775 16.620 -1.861 1.00 88.56 93 ALA A O 1
ATOM 751 N N . MET A 1 94 ? 16.379 14.592 -0.973 1.00 90.75 94 MET A N 1
ATOM 752 C CA . MET A 1 94 ? 16.858 13.808 -2.117 1.00 90.75 94 MET A CA 1
ATOM 753 C C . MET A 1 94 ? 15.777 13.550 -3.177 1.00 90.75 94 MET A C 1
ATOM 755 O O . MET A 1 94 ? 16.092 13.041 -4.252 1.00 90.75 94 MET A O 1
ATOM 759 N N . LEU A 1 95 ? 14.511 13.890 -2.911 1.00 90.00 95 LEU A N 1
ATOM 760 C CA . LEU A 1 95 ? 13.440 13.731 -3.893 1.00 90.00 95 LEU A CA 1
ATOM 761 C C . LEU A 1 95 ? 13.585 14.755 -5.018 1.00 90.00 95 LEU A C 1
ATOM 763 O O . LEU A 1 95 ? 13.777 15.951 -4.785 1.00 90.00 95 LEU A O 1
ATOM 767 N N . ASN A 1 96 ? 13.399 14.299 -6.255 1.00 91.75 96 ASN A N 1
ATOM 768 C CA . ASN A 1 96 ? 13.263 15.220 -7.376 1.00 91.75 96 ASN A CA 1
ATOM 769 C C . ASN A 1 96 ? 11.949 16.019 -7.276 1.00 91.75 96 ASN A C 1
ATOM 771 O O . ASN A 1 96 ? 11.055 15.707 -6.488 1.00 91.75 96 ASN A O 1
ATOM 775 N N . VAL A 1 97 ? 11.812 17.054 -8.106 1.00 92.12 97 VAL A N 1
ATOM 776 C CA . VAL A 1 97 ? 10.679 17.994 -8.051 1.00 92.12 97 VAL A CA 1
ATOM 777 C C . VAL A 1 97 ? 9.319 17.295 -8.167 1.00 92.12 97 VAL A C 1
ATOM 779 O O . VAL A 1 97 ? 8.378 17.670 -7.468 1.00 92.12 97 VAL A O 1
ATOM 782 N N . ASP A 1 98 ? 9.191 16.277 -9.016 1.00 92.19 98 ASP A N 1
ATOM 783 C CA . ASP A 1 98 ? 7.910 15.601 -9.235 1.00 92.19 98 ASP A CA 1
ATOM 784 C C . ASP A 1 98 ? 7.598 14.582 -8.139 1.00 92.19 98 ASP A C 1
ATOM 786 O O . ASP A 1 98 ? 6.470 14.527 -7.644 1.00 92.19 98 ASP A O 1
ATOM 790 N N . GLN A 1 99 ? 8.607 13.843 -7.681 1.00 92.44 99 GLN A N 1
ATOM 791 C CA . GLN A 1 99 ? 8.506 12.989 -6.501 1.00 92.44 99 GLN A CA 1
ATOM 792 C C . GLN A 1 99 ? 8.121 13.803 -5.260 1.00 92.44 99 GLN A C 1
ATOM 794 O O . GLN A 1 99 ? 7.248 13.382 -4.502 1.00 92.44 99 GLN A O 1
ATOM 799 N N . LYS A 1 100 ? 8.706 14.995 -5.086 1.00 94.00 100 LYS A N 1
ATOM 800 C CA . LYS A 1 100 ? 8.403 15.904 -3.978 1.00 94.00 100 LYS A CA 1
ATOM 801 C C . LYS A 1 100 ? 6.950 16.375 -4.009 1.00 94.00 100 LYS A C 1
ATOM 803 O O . LYS A 1 100 ? 6.280 16.305 -2.989 1.00 94.00 100 LYS A O 1
ATOM 808 N N . LYS A 1 101 ? 6.406 16.740 -5.177 1.00 95.00 101 LYS A N 1
ATOM 809 C CA . LYS A 1 101 ? 4.974 17.090 -5.308 1.00 95.00 101 LYS A CA 1
ATOM 810 C C . LYS A 1 101 ? 4.054 15.951 -4.864 1.00 95.00 101 LYS A C 1
ATOM 812 O O . LYS A 1 101 ? 3.033 16.192 -4.221 1.00 95.00 101 LYS A O 1
ATOM 817 N N . ILE A 1 102 ? 4.389 14.713 -5.232 1.00 95.00 102 ILE A N 1
ATOM 818 C CA . ILE A 1 102 ? 3.626 13.526 -4.823 1.00 95.00 102 ILE A CA 1
ATOM 819 C C . ILE A 1 102 ? 3.738 13.331 -3.309 1.00 95.00 102 ILE A C 1
ATOM 821 O O . ILE A 1 102 ? 2.725 13.137 -2.638 1.00 95.00 102 ILE A O 1
ATOM 825 N N . PHE A 1 103 ? 4.954 13.430 -2.776 1.00 94.88 103 PHE A N 1
ATOM 826 C CA . PHE A 1 103 ? 5.237 13.303 -1.354 1.00 94.88 103 PHE A CA 1
ATOM 827 C C . PHE A 1 103 ? 4.486 14.352 -0.518 1.00 94.88 103 PHE A C 1
ATOM 829 O O . PHE A 1 103 ? 3.781 13.991 0.421 1.00 94.88 103 PHE A O 1
ATOM 836 N N . ASP A 1 104 ? 4.524 15.625 -0.912 1.00 94.81 104 ASP A N 1
ATOM 837 C CA . ASP A 1 104 ? 3.837 16.728 -0.227 1.00 94.81 104 ASP A CA 1
ATOM 838 C C . ASP A 1 104 ? 2.308 16.562 -0.255 1.00 94.81 104 ASP A C 1
ATOM 840 O O . ASP A 1 104 ? 1.610 16.865 0.718 1.00 94.81 104 ASP A O 1
ATOM 844 N N . LYS A 1 105 ? 1.759 16.017 -1.348 1.00 94.38 105 LYS A N 1
ATOM 845 C CA . LYS A 1 105 ? 0.329 15.691 -1.448 1.00 94.38 105 LYS A CA 1
ATOM 846 C C . LYS A 1 105 ? -0.079 14.586 -0.471 1.00 94.38 105 LYS A C 1
ATOM 848 O O . LYS A 1 105 ? -1.154 14.650 0.120 1.00 94.38 105 LYS A O 1
ATOM 853 N N . ILE A 1 106 ? 0.769 13.576 -0.299 1.00 93.81 106 ILE A N 1
ATOM 854 C CA . ILE A 1 106 ? 0.545 12.498 0.669 1.00 93.81 106 ILE A CA 1
ATOM 855 C C . ILE A 1 106 ? 0.680 13.043 2.099 1.00 93.81 106 ILE A C 1
ATOM 857 O O . ILE A 1 106 ? -0.212 12.824 2.916 1.00 93.81 106 ILE A O 1
ATOM 861 N N . LYS A 1 107 ? 1.732 13.823 2.378 1.00 92.94 107 LYS A N 1
ATOM 862 C CA . LYS A 1 107 ? 2.000 14.467 3.675 1.00 92.94 107 LYS A CA 1
ATOM 863 C C . LYS A 1 107 ? 0.862 15.381 4.124 1.00 92.94 107 LYS A C 1
ATOM 865 O O . LYS A 1 107 ? 0.395 15.264 5.249 1.00 92.94 107 LYS A O 1
ATOM 870 N N . SER A 1 108 ? 0.358 16.237 3.238 1.00 91.44 108 SER A N 1
ATOM 871 C CA . SER A 1 108 ? -0.772 17.128 3.546 1.00 91.44 108 SER A CA 1
ATOM 872 C C . SER A 1 108 ? -2.075 16.375 3.825 1.00 91.44 108 SER A C 1
ATOM 874 O O . SER A 1 108 ? -2.795 16.731 4.755 1.00 91.44 108 SER A O 1
ATOM 876 N N . HIS A 1 109 ? -2.368 15.306 3.078 1.00 90.31 109 HIS A N 1
ATOM 877 C CA . HIS A 1 109 ? -3.529 14.455 3.354 1.00 90.31 109 HIS A CA 1
ATOM 878 C C . HIS A 1 109 ? -3.442 13.817 4.746 1.00 90.31 109 HIS A C 1
ATOM 880 O O . HIS A 1 109 ? -4.417 13.785 5.490 1.00 90.31 109 HIS A O 1
ATOM 886 N N . PHE A 1 110 ? -2.258 13.331 5.097 1.00 87.12 110 PHE A N 1
ATOM 887 C CA . PHE A 1 110 ? -1.957 12.733 6.388 1.00 87.12 110 PHE A CA 1
ATOM 888 C C . PHE A 1 110 ? -2.115 13.721 7.555 1.00 87.12 110 PHE A C 1
ATOM 890 O O . PHE A 1 110 ? -2.797 13.400 8.526 1.00 87.12 110 PHE A O 1
ATOM 897 N N . ILE A 1 111 ? -1.576 14.936 7.427 1.00 86.75 111 ILE A N 1
ATOM 898 C CA . ILE A 1 111 ? -1.749 16.009 8.421 1.00 86.75 111 ILE A CA 1
ATOM 899 C C . ILE A 1 111 ? -3.233 16.358 8.588 1.00 86.75 111 ILE A C 1
ATOM 901 O O . ILE A 1 111 ? -3.727 16.386 9.707 1.00 86.75 111 ILE A O 1
ATOM 905 N N . SER A 1 112 ? -3.972 16.525 7.486 1.00 84.56 112 SER A N 1
ATOM 906 C CA . SER A 1 112 ? -5.407 16.837 7.537 1.00 84.56 112 SER A CA 1
ATOM 907 C C . SER A 1 112 ? -6.232 15.744 8.227 1.00 84.56 112 SER A C 1
ATOM 909 O O . SER A 1 112 ? -7.196 16.058 8.925 1.00 84.56 112 SER A O 1
ATOM 911 N N . GLN A 1 113 ? -5.866 14.469 8.056 1.00 81.19 113 GLN A N 1
ATOM 912 C CA . GLN A 1 113 ? -6.512 13.378 8.788 1.00 81.19 113 GLN A CA 1
ATOM 913 C C . GLN A 1 113 ? -6.202 13.426 10.281 1.00 81.19 113 GLN A C 1
ATOM 915 O O . GLN A 1 113 ? -7.109 13.214 11.082 1.00 81.19 113 GLN A O 1
ATOM 920 N N . LYS A 1 114 ? -4.952 13.723 10.649 1.00 78.44 114 LYS A N 1
ATOM 921 C CA . LYS A 1 114 ? -4.544 13.815 12.051 1.00 78.44 114 LYS A CA 1
ATOM 922 C C . LYS A 1 114 ? -5.217 14.985 12.764 1.00 78.44 114 LYS A C 1
ATOM 924 O O . LYS A 1 114 ? -5.800 14.786 13.817 1.00 78.44 114 LYS A O 1
ATOM 929 N N . GLU A 1 115 ? -5.246 16.164 12.145 1.00 78.50 115 GLU A N 1
ATOM 930 C CA . GLU A 1 115 ? -5.954 17.336 12.679 1.00 78.50 115 GLU A CA 1
ATOM 931 C C . GLU A 1 115 ? -7.444 17.044 12.915 1.00 78.50 115 GLU A C 1
ATOM 933 O O . GLU A 1 115 ? -8.012 17.443 13.929 1.00 78.50 115 GLU A O 1
ATOM 938 N N . HIS A 1 116 ? -8.088 16.311 12.001 1.00 74.31 116 HIS A N 1
ATOM 939 C CA . HIS A 1 116 ? -9.477 15.890 12.174 1.00 74.31 116 HIS A CA 1
ATOM 940 C C . HIS A 1 116 ? -9.645 14.857 13.303 1.00 74.31 116 HIS A C 1
ATOM 942 O O . HIS A 1 116 ? -10.651 14.883 14.008 1.00 74.31 116 HIS A O 1
ATOM 948 N N . GLU A 1 117 ? -8.685 13.948 13.484 1.00 71.50 117 GLU A N 1
ATOM 949 C CA . GLU A 1 117 ? -8.668 13.003 14.605 1.00 71.50 117 GLU A CA 1
ATOM 950 C C . GLU A 1 117 ? -8.511 13.728 15.952 1.00 71.50 117 GLU A C 1
ATOM 952 O O . GLU A 1 117 ? -9.300 13.482 16.861 1.00 71.50 117 GLU A O 1
ATOM 957 N N . ASP A 1 118 ? -7.573 14.672 16.063 1.00 69.69 118 ASP A N 1
ATOM 958 C CA . ASP A 1 118 ? -7.292 15.404 17.306 1.00 69.69 118 ASP A CA 1
ATOM 959 C C . ASP A 1 118 ? -8.476 16.299 17.725 1.00 69.69 118 ASP A C 1
ATOM 961 O O . ASP A 1 118 ? -8.826 16.387 18.906 1.00 69.69 118 ASP A O 1
ATOM 965 N N . LEU A 1 119 ? -9.162 16.921 16.757 1.00 64.12 119 LEU A N 1
ATOM 966 C CA . LEU A 1 119 ? -10.410 17.656 17.003 1.00 64.12 119 LEU A CA 1
ATOM 967 C C . LEU A 1 119 ? -11.516 16.740 17.559 1.00 64.12 119 LEU A C 1
ATOM 969 O O . LEU A 1 119 ? -12.239 17.135 18.477 1.00 64.12 119 LEU A O 1
ATOM 973 N N . LEU A 1 120 ? -11.624 15.512 17.042 1.00 60.97 120 LEU A N 1
ATOM 974 C CA . LEU A 1 120 ? -12.577 14.501 17.514 1.00 60.97 120 LEU A CA 1
ATOM 975 C C . LEU A 1 120 ? -12.168 13.830 18.831 1.00 60.97 120 LEU A C 1
ATOM 977 O O . LEU A 1 120 ? -13.009 13.203 19.466 1.00 60.97 120 LEU A O 1
ATOM 981 N N . GLU A 1 121 ? -10.904 13.904 19.244 1.00 59.28 121 GLU A N 1
ATOM 982 C CA . GLU A 1 121 ? -10.472 13.409 20.555 1.00 59.28 121 GLU A CA 1
ATOM 983 C C . GLU A 1 121 ? -10.827 14.411 21.674 1.00 59.28 121 GLU A C 1
ATOM 985 O O . GLU A 1 121 ? -11.108 14.010 22.806 1.00 59.28 121 GLU A O 1
ATOM 990 N N . ASN A 1 122 ? -10.906 15.707 21.339 1.00 58.97 122 ASN A N 1
ATOM 991 C CA . ASN A 1 122 ? -11.355 16.789 22.224 1.00 58.97 122 ASN A CA 1
ATOM 992 C C . ASN A 1 122 ? -12.893 16.869 22.358 1.00 58.97 122 ASN A C 1
ATOM 994 O O . ASN A 1 122 ? -13.422 17.110 23.445 1.00 58.97 122 ASN A O 1
ATOM 998 N N . GLU A 1 123 ? -13.642 16.631 21.278 1.00 56.53 123 GLU A N 1
ATOM 999 C CA . GLU A 1 123 ? -15.102 16.492 21.335 1.00 56.53 123 GLU A CA 1
ATOM 1000 C C . GLU A 1 123 ? -15.475 15.038 21.672 1.00 56.53 123 GLU A C 1
ATOM 1002 O O . GLU A 1 123 ? -15.050 14.119 20.999 1.00 56.53 123 GLU A O 1
ATOM 1007 N N . SER A 1 124 ? -16.283 14.777 22.704 1.00 54.12 124 SER A N 1
ATOM 1008 C CA . SER A 1 124 ? -16.539 13.437 23.297 1.00 54.12 124 SER A CA 1
ATOM 1009 C C . SER A 1 124 ? -17.197 12.350 22.393 1.00 54.12 124 SER A C 1
ATOM 1011 O O . SER A 1 124 ? -17.780 11.381 22.883 1.00 54.12 124 SER A O 1
ATOM 1013 N N . SER A 1 125 ? -17.122 12.458 21.069 1.00 54.91 125 SER A N 1
ATOM 1014 C CA . SER A 1 125 ? -17.862 11.679 20.071 1.00 54.91 125 SER A CA 1
ATOM 1015 C C . SER A 1 125 ? -17.042 10.520 19.484 1.00 54.91 125 SER A C 1
ATOM 1017 O O . SER A 1 125 ? -16.909 10.372 18.271 1.00 54.91 125 SER A O 1
ATOM 1019 N N . ARG A 1 126 ? -16.536 9.625 20.342 1.00 53.56 126 ARG A N 1
ATOM 1020 C CA . ARG A 1 126 ? -15.716 8.456 19.942 1.00 53.56 126 ARG A CA 1
ATOM 1021 C C . ARG A 1 126 ? -16.469 7.370 19.146 1.00 53.56 126 ARG A C 1
ATOM 1023 O O . ARG A 1 126 ? -15.854 6.400 18.721 1.00 53.56 126 ARG A O 1
ATOM 1030 N N . LEU A 1 127 ? -17.786 7.501 18.957 1.00 47.44 127 LEU A N 1
ATOM 1031 C CA . LEU A 1 127 ? -18.657 6.451 18.399 1.00 47.44 127 LEU A CA 1
ATOM 1032 C C . LEU A 1 127 ? -19.161 6.704 16.965 1.00 47.44 127 LEU A C 1
ATOM 1034 O O . LEU A 1 127 ? -19.714 5.786 16.374 1.00 47.44 127 LEU A O 1
ATOM 1038 N N . LEU A 1 128 ? -18.969 7.904 16.398 1.00 49.59 128 LEU A N 1
ATOM 1039 C CA . LEU A 1 128 ? -19.474 8.268 15.056 1.00 49.59 128 LEU A CA 1
ATOM 1040 C C . LEU A 1 128 ? -18.383 8.749 14.073 1.00 49.59 128 LEU A C 1
ATOM 1042 O O . LEU A 1 128 ? -18.680 8.986 12.906 1.00 49.59 128 LEU A O 1
ATOM 1046 N N . GLY A 1 129 ? -17.133 8.926 14.519 1.00 51.09 129 GLY A N 1
ATOM 1047 C CA . GLY A 1 129 ? -16.081 9.593 13.732 1.00 51.09 129 GLY A CA 1
ATOM 1048 C C . GLY A 1 129 ? -15.196 8.688 12.865 1.00 51.09 129 GLY A C 1
ATOM 1049 O O . GLY A 1 129 ? -14.607 9.169 11.898 1.00 51.09 129 GLY A O 1
ATOM 1050 N N . LEU A 1 130 ? -15.103 7.389 13.177 1.00 51.22 130 LEU A N 1
ATOM 1051 C CA . LEU A 1 130 ? -14.203 6.463 12.469 1.00 51.22 130 LEU A CA 1
ATOM 1052 C C . LEU A 1 130 ? -14.686 6.112 11.053 1.00 51.22 130 LEU A C 1
ATOM 1054 O O . LEU A 1 130 ? -13.867 5.789 10.195 1.00 51.22 130 LEU A O 1
ATOM 1058 N N . ASP A 1 131 ? -15.984 6.260 10.774 1.00 53.00 131 ASP A N 1
ATOM 1059 C CA . ASP A 1 131 ? -16.567 5.988 9.451 1.00 53.00 131 ASP A CA 1
ATOM 1060 C C . ASP A 1 131 ? -16.208 7.059 8.397 1.00 53.00 131 ASP A C 1
ATOM 1062 O O . ASP A 1 131 ? -16.482 6.883 7.208 1.00 53.00 131 ASP A O 1
ATOM 1066 N N . ASN A 1 132 ? -15.549 8.154 8.803 1.00 61.22 132 ASN A N 1
ATOM 1067 C CA . ASN A 1 132 ? -15.236 9.294 7.934 1.00 61.22 132 ASN A CA 1
ATOM 1068 C C . ASN A 1 132 ? -13.784 9.317 7.424 1.00 61.22 132 ASN A C 1
ATOM 1070 O O . ASN A 1 132 ? -13.450 10.156 6.581 1.00 61.22 132 ASN A O 1
ATOM 1074 N N . ILE A 1 133 ? -12.909 8.412 7.886 1.00 67.69 133 ILE A N 1
ATOM 1075 C CA . ILE A 1 133 ? -11.516 8.371 7.420 1.00 67.69 133 ILE A CA 1
ATOM 1076 C C . ILE A 1 133 ? -11.480 7.730 6.034 1.00 67.69 133 ILE A C 1
ATOM 1078 O O . ILE A 1 133 ? -11.407 6.512 5.868 1.00 67.69 133 ILE A O 1
ATOM 1082 N N . LYS A 1 134 ? -11.531 8.571 5.002 1.00 79.94 134 LYS A N 1
ATOM 1083 C CA . LYS A 1 134 ? -11.411 8.128 3.614 1.00 79.94 134 LYS A CA 1
ATOM 1084 C C . LYS A 1 134 ? -9.948 7.774 3.304 1.00 79.94 134 LYS A C 1
ATOM 1086 O O . LYS A 1 134 ? -9.096 8.658 3.378 1.00 79.94 134 LYS A O 1
ATOM 1091 N N . PRO A 1 135 ? -9.626 6.531 2.899 1.00 83.31 135 PRO A N 1
ATOM 1092 C CA . PRO A 1 135 ? -8.258 6.171 2.533 1.00 83.31 135 PRO A CA 1
ATOM 1093 C C . PRO A 1 135 ? -7.775 6.945 1.301 1.00 83.31 135 PRO A C 1
ATOM 1095 O O . PRO A 1 135 ? -8.510 7.066 0.313 1.00 83.31 135 PRO A O 1
ATOM 1098 N N . LEU A 1 136 ? -6.515 7.392 1.313 1.00 88.06 136 LEU A N 1
ATOM 1099 C CA . LEU A 1 136 ? -5.876 7.938 0.118 1.00 88.06 136 LEU A CA 1
ATOM 1100 C C . LEU A 1 136 ? -5.600 6.805 -0.870 1.00 88.06 136 LEU A C 1
ATOM 1102 O O . LEU A 1 136 ? -4.808 5.905 -0.598 1.00 88.06 136 LEU A O 1
ATOM 1106 N N . ARG A 1 137 ? -6.241 6.852 -2.039 1.00 90.31 137 ARG A N 1
ATOM 1107 C CA . ARG A 1 137 ? -5.934 5.959 -3.163 1.00 90.31 137 ARG A CA 1
ATOM 1108 C C . ARG A 1 137 ? -5.248 6.765 -4.253 1.00 90.31 137 ARG A C 1
ATOM 1110 O O . ARG A 1 137 ? -5.843 7.690 -4.800 1.00 90.31 137 ARG A O 1
ATOM 1117 N N . MET A 1 138 ? -4.008 6.409 -4.563 1.00 90.31 138 MET A N 1
ATOM 1118 C CA . MET A 1 138 ? -3.208 7.072 -5.586 1.00 90.31 138 MET A CA 1
ATOM 1119 C C . MET A 1 138 ? -2.408 6.035 -6.372 1.00 90.31 138 MET A C 1
ATOM 1121 O O . MET A 1 138 ? -1.875 5.092 -5.794 1.00 90.31 138 MET A O 1
ATOM 1125 N N . PHE A 1 139 ? -2.326 6.229 -7.687 1.00 90.06 139 PHE A N 1
ATOM 1126 C CA . PHE A 1 139 ? -1.431 5.480 -8.562 1.00 90.06 139 PHE A CA 1
ATOM 1127 C C . PHE A 1 139 ? -0.249 6.374 -8.927 1.00 90.06 139 PHE A C 1
ATOM 1129 O O . PHE A 1 139 ? -0.444 7.528 -9.309 1.00 90.06 139 PHE A O 1
ATOM 1136 N N . ILE A 1 140 ? 0.966 5.843 -8.793 1.00 86.94 140 ILE A N 1
ATOM 1137 C CA . ILE A 1 140 ? 2.204 6.542 -9.139 1.00 86.94 140 ILE A CA 1
ATOM 1138 C C . ILE A 1 140 ? 2.824 5.807 -10.323 1.00 86.94 140 ILE A C 1
ATOM 1140 O O . ILE A 1 140 ? 3.307 4.684 -10.187 1.00 86.94 140 ILE A O 1
ATOM 1144 N N . SER A 1 141 ? 2.778 6.435 -11.494 1.00 88.50 141 SER A N 1
ATOM 1145 C CA . SER A 1 141 ? 3.440 5.955 -12.705 1.00 88.50 141 SER A CA 1
ATOM 1146 C C . SER A 1 141 ? 4.824 6.585 -12.855 1.00 88.50 141 SER A C 1
ATOM 1148 O O . SER A 1 141 ? 5.076 7.680 -12.360 1.00 88.50 141 SER A O 1
ATOM 1150 N N . GLY A 1 142 ? 5.711 5.913 -13.582 1.00 84.19 142 GLY A N 1
ATOM 1151 C CA . GLY A 1 142 ? 7.048 6.403 -13.916 1.00 84.19 142 GLY A CA 1
ATOM 1152 C C . GLY A 1 142 ? 7.762 5.411 -14.828 1.00 84.19 142 GLY A C 1
ATOM 1153 O O . GLY A 1 142 ? 7.351 4.249 -14.890 1.00 84.19 142 GLY A O 1
ATOM 1154 N N . VAL A 1 143 ? 8.814 5.854 -15.508 1.00 78.81 143 VAL A N 1
ATOM 1155 C CA . VAL A 1 143 ? 9.700 4.997 -16.318 1.00 78.81 143 VAL A CA 1
ATOM 1156 C C . VAL A 1 143 ? 10.597 4.157 -15.381 1.00 78.81 143 VAL A C 1
ATOM 1158 O O . VAL A 1 143 ? 10.611 4.392 -14.167 1.00 78.81 143 VAL A O 1
ATOM 1161 N N . GLY A 1 144 ? 11.267 3.113 -15.877 1.00 80.75 144 GLY A N 1
ATOM 1162 C CA . GLY A 1 144 ? 12.353 2.448 -15.136 1.00 80.75 144 GLY A CA 1
ATOM 1163 C C . GLY A 1 144 ? 13.439 3.452 -14.714 1.00 80.75 144 GLY A C 1
ATOM 1164 O O . GLY A 1 144 ? 13.534 4.526 -15.301 1.00 80.75 144 GLY A O 1
ATOM 1165 N N . GLY A 1 145 ? 14.174 3.175 -13.634 1.00 78.12 145 GLY A N 1
ATOM 1166 C CA . GLY A 1 145 ? 15.263 4.048 -13.155 1.00 78.12 145 GLY A CA 1
ATOM 1167 C C . GLY A 1 145 ? 14.842 5.386 -12.522 1.00 78.12 145 GLY A C 1
ATOM 1168 O O . GLY A 1 145 ? 15.662 6.102 -11.962 1.00 78.12 145 GLY A O 1
ATOM 1169 N N . THR A 1 146 ? 13.553 5.757 -12.502 1.00 79.44 146 THR A N 1
ATOM 1170 C CA . THR A 1 146 ? 13.122 7.057 -11.934 1.00 79.44 146 THR A CA 1
ATOM 1171 C C . THR A 1 146 ? 13.055 7.087 -10.398 1.00 79.44 146 THR A C 1
ATOM 1173 O O . THR A 1 146 ? 12.350 7.927 -9.833 1.00 79.44 146 THR A O 1
ATOM 1176 N N . GLY A 1 147 ? 13.666 6.127 -9.697 1.00 83.00 147 GLY A N 1
ATOM 1177 C CA . GLY A 1 147 ? 13.663 6.072 -8.230 1.00 83.00 147 GLY A CA 1
ATOM 1178 C C . GLY A 1 147 ? 12.280 5.885 -7.584 1.00 83.00 147 GLY A C 1
ATOM 1179 O O . GLY A 1 147 ? 12.041 6.368 -6.479 1.00 83.00 147 GLY A O 1
ATOM 1180 N N . LYS A 1 148 ? 11.331 5.198 -8.243 1.00 86.44 148 LYS A N 1
ATOM 1181 C CA . LYS A 1 148 ? 9.990 4.921 -7.669 1.00 86.44 148 LYS A CA 1
ATOM 1182 C C . LYS A 1 148 ? 10.068 4.184 -6.325 1.00 86.44 148 LYS A C 1
ATOM 1184 O O . LYS A 1 148 ? 9.295 4.488 -5.421 1.00 86.44 148 LYS A O 1
ATOM 1189 N N . LEU A 1 149 ? 11.012 3.251 -6.188 1.00 85.19 149 LEU A N 1
ATOM 1190 C CA . LEU A 1 149 ? 11.261 2.532 -4.935 1.00 85.19 149 LEU A CA 1
ATOM 1191 C C . LEU A 1 149 ? 11.738 3.474 -3.825 1.00 85.19 149 LEU A C 1
ATOM 1193 O O . LEU A 1 149 ? 11.237 3.389 -2.707 1.00 85.19 149 LEU A O 1
ATOM 1197 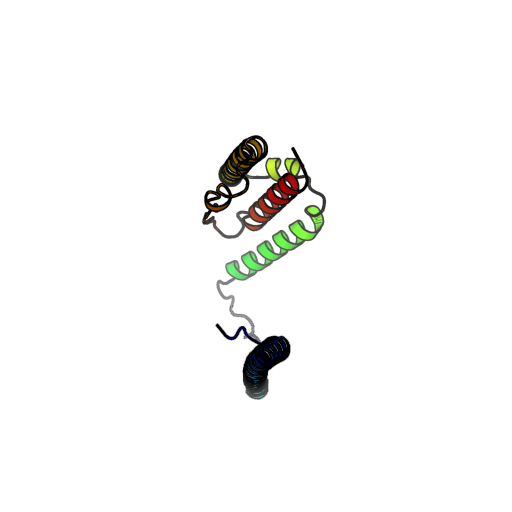N N . PHE A 1 150 ? 12.627 4.418 -4.144 1.00 86.75 150 PHE A N 1
ATOM 1198 C CA . PHE A 1 150 ? 13.086 5.431 -3.194 1.00 86.75 150 PHE A CA 1
ATOM 1199 C C . PHE A 1 150 ? 11.930 6.308 -2.689 1.00 86.75 150 PHE A C 1
ATOM 1201 O O . PHE A 1 150 ? 11.790 6.511 -1.484 1.00 86.75 150 PHE A O 1
ATOM 1208 N N . LEU A 1 151 ? 11.039 6.751 -3.587 1.00 89.38 151 LEU A N 1
ATOM 1209 C CA . LEU A 1 151 ? 9.833 7.498 -3.208 1.00 89.38 151 LEU A CA 1
ATOM 1210 C C . LEU A 1 151 ? 8.906 6.672 -2.297 1.00 89.38 151 LEU A C 1
ATOM 1212 O O . LEU A 1 151 ? 8.409 7.197 -1.303 1.00 89.38 151 LEU A O 1
ATOM 1216 N N . ILE A 1 152 ? 8.685 5.388 -2.602 1.00 89.56 152 ILE A N 1
ATOM 1217 C CA . ILE A 1 152 ? 7.882 4.493 -1.750 1.00 89.56 152 ILE A CA 1
ATOM 1218 C C . ILE A 1 152 ? 8.501 4.379 -0.355 1.00 89.56 152 ILE A C 1
ATOM 1220 O O . ILE A 1 152 ? 7.786 4.443 0.643 1.00 89.56 152 ILE A O 1
ATOM 1224 N N . GLU A 1 153 ? 9.821 4.245 -0.271 1.00 88.38 153 GLU A N 1
ATOM 1225 C CA . GLU A 1 153 ? 10.512 4.111 1.006 1.00 88.38 153 GLU A CA 1
ATOM 1226 C C . GLU A 1 153 ? 10.474 5.411 1.828 1.00 88.38 153 GLU A C 1
ATOM 1228 O O . GLU A 1 153 ? 10.278 5.372 3.042 1.00 88.38 153 GLU A O 1
ATOM 1233 N N . ALA A 1 154 ? 10.571 6.577 1.181 1.00 90.06 154 ALA A N 1
ATOM 1234 C CA . ALA A 1 154 ? 10.348 7.868 1.834 1.00 90.06 154 ALA A CA 1
ATOM 1235 C C . ALA A 1 154 ? 8.914 7.990 2.385 1.00 90.06 154 ALA A C 1
ATOM 1237 O O . ALA A 1 154 ? 8.725 8.470 3.501 1.00 90.06 154 ALA A O 1
ATOM 1238 N N . ILE A 1 155 ? 7.908 7.510 1.641 1.00 92.31 155 ILE A N 1
ATOM 1239 C CA . ILE A 1 155 ? 6.506 7.497 2.091 1.00 92.31 155 ILE A CA 1
ATOM 1240 C C . ILE A 1 155 ? 6.322 6.584 3.309 1.00 92.31 155 ILE A C 1
ATOM 1242 O O . ILE A 1 155 ? 5.634 6.979 4.246 1.00 92.31 155 ILE A O 1
ATOM 1246 N N . LYS A 1 156 ? 6.937 5.395 3.339 1.00 90.25 156 LYS A N 1
ATOM 1247 C CA . LYS A 1 156 ? 6.887 4.531 4.534 1.00 90.25 156 LYS A CA 1
ATOM 1248 C C . LYS A 1 156 ? 7.475 5.237 5.753 1.00 90.25 156 LYS A C 1
ATOM 1250 O O . LYS A 1 156 ? 6.826 5.293 6.789 1.00 90.25 156 LYS A O 1
ATOM 1255 N N . CYS A 1 157 ? 8.645 5.856 5.590 1.00 89.38 157 CYS A N 1
ATOM 1256 C CA . CYS A 1 157 ? 9.297 6.608 6.660 1.00 89.38 157 CYS A CA 1
ATOM 1257 C C . CYS A 1 157 ? 8.425 7.772 7.168 1.00 89.38 157 CYS A C 1
ATOM 1259 O O . CYS A 1 157 ? 8.371 8.009 8.370 1.00 89.38 157 CYS A O 1
ATOM 1261 N N . LEU A 1 158 ? 7.690 8.456 6.282 1.00 90.25 158 LEU A N 1
ATOM 1262 C CA . LEU A 1 158 ? 6.710 9.476 6.666 1.00 90.25 158 LEU A CA 1
ATOM 1263 C C . LEU A 1 158 ? 5.572 8.894 7.519 1.00 90.25 158 LEU A C 1
ATOM 1265 O O . LEU A 1 158 ? 5.198 9.494 8.523 1.00 90.25 158 LEU A O 1
ATOM 1269 N N . VAL A 1 159 ? 5.018 7.744 7.123 1.00 88.50 159 VAL A N 1
ATOM 1270 C CA . VAL A 1 159 ? 3.948 7.067 7.875 1.00 88.50 159 VAL A CA 1
ATOM 1271 C C . VAL A 1 159 ? 4.440 6.652 9.262 1.00 88.50 159 VAL A C 1
ATOM 1273 O O . VAL A 1 159 ? 3.749 6.900 10.248 1.00 88.50 159 VAL A O 1
ATOM 1276 N N . ASP A 1 160 ? 5.646 6.090 9.349 1.00 87.81 160 ASP A N 1
ATOM 1277 C CA . ASP A 1 160 ? 6.256 5.680 10.616 1.00 87.81 160 ASP A CA 1
ATOM 1278 C C . ASP A 1 160 ? 6.577 6.887 11.520 1.00 87.81 160 ASP A C 1
ATOM 1280 O O . ASP A 1 160 ? 6.328 6.845 12.728 1.00 87.81 160 ASP A O 1
ATOM 1284 N N . ASP A 1 161 ? 7.079 7.993 10.959 1.00 86.38 161 ASP A N 1
ATOM 1285 C CA . ASP A 1 161 ? 7.333 9.241 11.697 1.00 86.38 161 ASP A CA 1
ATOM 1286 C C . ASP A 1 161 ? 6.038 9.817 12.285 1.00 86.38 161 ASP A C 1
ATOM 1288 O O . ASP A 1 161 ? 5.998 10.205 13.453 1.00 86.38 161 ASP A O 1
ATOM 1292 N N . MET A 1 162 ? 4.947 9.803 11.515 1.00 82.62 162 MET A N 1
ATOM 1293 C CA . MET A 1 162 ? 3.654 10.262 12.016 1.00 82.62 162 MET A CA 1
ATOM 1294 C C . MET A 1 162 ? 3.025 9.317 13.045 1.00 82.62 162 MET A C 1
ATOM 1296 O O . MET A 1 162 ? 2.338 9.777 13.950 1.00 82.62 162 MET A O 1
ATOM 1300 N N . ALA A 1 163 ? 3.234 8.006 12.919 1.00 78.75 163 ALA A N 1
ATOM 1301 C CA . ALA A 1 163 ? 2.739 7.036 13.894 1.00 78.75 163 ALA A CA 1
ATOM 1302 C C . ALA A 1 163 ? 3.534 7.078 15.212 1.00 78.75 163 ALA A C 1
ATOM 1304 O O . ALA A 1 163 ? 2.985 6.813 16.283 1.00 78.75 163 ALA A O 1
ATOM 1305 N N . SER A 1 164 ? 4.832 7.391 15.140 1.00 75.38 164 SER A N 1
ATOM 1306 C CA . SER A 1 164 ? 5.733 7.441 16.297 1.00 75.38 164 SER A CA 1
ATOM 1307 C C . SER A 1 164 ? 5.665 8.763 17.059 1.00 75.38 164 SER A C 1
ATOM 1309 O O . SER A 1 164 ? 5.780 8.768 18.289 1.00 75.38 164 SER A O 1
ATOM 1311 N N . LYS A 1 165 ? 5.433 9.886 16.373 1.00 65.06 165 LYS A N 1
ATOM 1312 C CA . LYS A 1 165 ? 5.157 11.162 17.028 1.00 65.06 165 LYS A CA 1
AT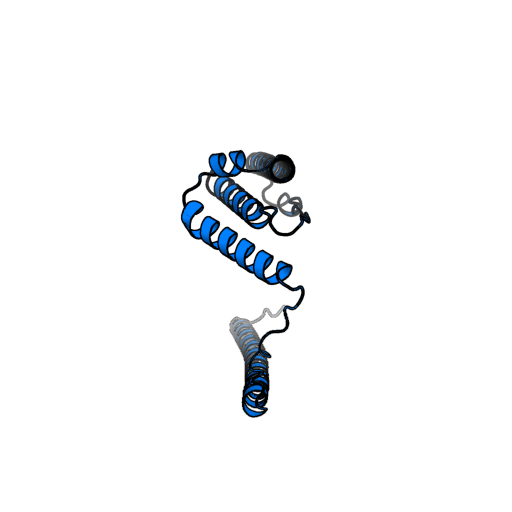OM 1313 C C . LYS A 1 165 ? 3.689 11.192 17.458 1.00 65.06 165 LYS A C 1
ATOM 1315 O O . LYS A 1 165 ? 2.795 11.406 16.650 1.00 65.06 165 LYS A O 1
ATOM 1320 N N . LYS A 1 166 ? 3.437 11.022 18.758 1.00 52.38 166 LYS A N 1
ATOM 1321 C CA . LYS A 1 166 ? 2.220 11.567 19.374 1.00 52.38 166 LYS A CA 1
ATOM 1322 C C . LYS A 1 166 ? 2.390 13.085 19.400 1.00 52.38 166 LYS A C 1
ATOM 1324 O O . LYS A 1 166 ? 3.149 13.578 20.233 1.00 52.38 166 LYS A O 1
ATOM 1329 N N . TRP A 1 167 ? 1.816 13.775 18.421 1.00 50.75 167 TRP A N 1
ATOM 1330 C CA . TRP A 1 167 ? 1.685 15.231 18.458 1.00 50.75 167 TRP A CA 1
ATOM 1331 C C . TRP A 1 167 ? 0.657 15.621 19.520 1.00 50.75 167 TRP A C 1
ATOM 1333 O O . TRP A 1 167 ? -0.265 14.807 19.754 1.00 50.75 167 TRP A O 1
#

Foldseek 3Di:
DDDDDPVNVVVVVVVVVVVVVVVVVVVVVVVVVVVVVVVVVVVVCVVVPPPPPPPPDDPDPPPPVVVLVVLVVVVVVCCVPPPPPDALVNLLVPDDPVLNVVLVVLLVLLVVVVVQVVVVVVPVPPPPRPVPPDDDDDDDDDDRPNCPVSSVVSNVNSVVVVVPDPD

pLDDT: mean 78.92, std 15.5, range [47.44, 97.44]